Protein 4GWI (pdb70)

CATH classification: 2.60.120.260

Nearest PDB structures (foldseek):
  4gwj-assembly1_A  TM=1.007E+00  e=3.408E-30  Streptococcus mitis
  3lek-assembly1_A  TM=1.007E+00  e=1.132E-28  Streptococcus mitis
  2j1r-assembly1_A  TM=9.838E-01  e=2.922E-19  Streptococcus pneumoniae TIGR4
  3cqo-assembly1_C  TM=8.774E-01  e=2.805E-13  Morone saxatilis
  1k12-assembly1_A  TM=8.741E-01  e=3.199E-12  Anguilla anguilla

Structure (mmCIF, N/CA/C/O backbone):
data_4GWI
#
_entry.id   4GWI
#
_cell.length_a   67.097
_cell.length_b   67.097
_cell.length_c   99.432
_cell.angle_alpha   90.00
_cell.angle_beta   90.00
_cell.angle_gamma   90.00
#
_symmetry.space_group_name_H-M   'P 43 21 2'
#
loop_
_entity.id
_entity.type
_entity.pdbx_description
1 polymer 'Platelet aggregation factor Sm-hPAF'
2 branched alpha-L-fucopyranose-(1-2)-beta-D-galactopyranose-(1-4)-[alpha-L-fucopyranose-(1-3)]2-acetamido-2-deoxy-beta-D-glucopyranose
3 non-polymer 'MAGNESIUM ION'
4 non-polymer GLYCEROL
5 non-polymer 'CALCIUM ION'
6 water water
#
loop_
_atom_site.group_PDB
_atom_site.id
_atom_site.type_symbol
_atom_site.label_atom_id
_atom_site.label_alt_id
_atom_site.label_comp_id
_atom_site.label_asym_id
_atom_site.label_entity_id
_atom_site.label_seq_id
_atom_site.pdbx_PDB_ins_code
_atom_site.Cartn_x
_atom_site.Cartn_y
_atom_site.Cartn_z
_atom_site.occupancy
_atom_site.B_iso_or_equiv
_atom_site.auth_seq_id
_atom_site.auth_comp_id
_atom_site.auth_asym_id
_atom_site.auth_atom_id
_atom_site.pdbx_PDB_model_num
ATOM 1 N N . ASN A 1 4 ? 20.341 -25.325 2.872 1.00 50.15 41 ASN A N 1
ATOM 2 C CA . ASN A 1 4 ? 19.634 -24.059 3.351 1.00 59.32 41 ASN A CA 1
ATOM 3 C C . ASN A 1 4 ? 20.391 -23.177 4.349 1.00 70.92 41 ASN A C 1
ATOM 4 O O . ASN A 1 4 ? 19.821 -22.866 5.407 1.00 77.97 41 ASN A O 1
ATOM 9 N N . ARG A 1 5 ? 21.631 -22.809 4.015 1.00 76.56 42 ARG A N 1
ATOM 10 C CA . ARG A 1 5 ? 22.479 -21.937 4.837 1.00 75.36 42 ARG A CA 1
ATOM 11 C C . ARG A 1 5 ? 22.896 -20.708 4.023 1.00 59.58 42 ARG A C 1
ATOM 12 O O . ARG A 1 5 ? 22.052 -20.102 3.363 1.00 56.95 42 ARG A O 1
ATOM 20 N N . PRO A 1 6 ? 24.178 -20.331 4.046 1.00 63.68 43 PRO A N 1
ATOM 21 C CA . PRO A 1 6 ? 24.593 -19.190 3.192 1.00 51.89 43 PRO A CA 1
ATOM 22 C C . PRO A 1 6 ? 24.538 -19.425 1.650 1.00 43.61 43 PRO A C 1
ATOM 23 O O . PRO A 1 6 ? 24.734 -20.572 1.124 1.00 38.49 43 PRO A O 1
ATOM 27 N N 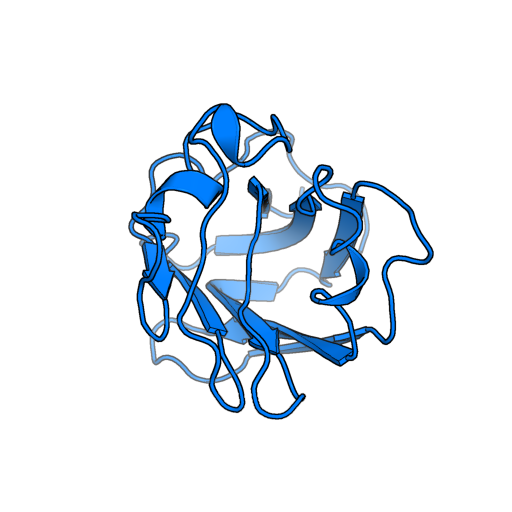. VAL A 1 7 ? 24.259 -18.328 0.941 1.00 37.98 44 VAL A N 1
ATOM 28 C CA . VAL A 1 7 ? 24.305 -18.309 -0.506 1.00 36.56 44 VAL A CA 1
ATOM 29 C C . VAL A 1 7 ? 25.208 -17.193 -1.023 1.00 34.20 44 VAL A C 1
ATOM 30 O O . VAL A 1 7 ? 25.453 -16.203 -0.297 1.00 36.96 44 VAL A O 1
ATOM 34 N N . GLU A 1 8 ? 25.712 -17.374 -2.230 1.00 28.27 45 GLU A N 1
ATOM 35 C CA . GLU A 1 8 ? 26.493 -16.407 -2.921 1.00 30.39 45 GLU A CA 1
ATOM 36 C C . GLU A 1 8 ? 25.625 -15.228 -3.350 1.00 32.36 45 GLU A C 1
ATOM 37 O O . GLU A 1 8 ? 24.354 -15.280 -3.308 1.00 32.15 45 GLU A O 1
ATOM 43 N N . THR A 1 9 ? 26.293 -14.118 -3.678 1.00 30.74 46 THR A N 1
ATOM 44 C CA . THR A 1 9 ? 25.507 -12.923 -3.964 1.00 31.32 46 THR A CA 1
ATOM 45 C C . THR A 1 9 ? 25.165 -12.764 -5.469 1.00 26.45 46 THR A C 1
ATOM 46 O O . THR A 1 9 ? 24.321 -11.956 -5.783 1.00 32.91 46 THR A O 1
ATOM 50 N N . GLU A 1 10 ? 25.867 -13.462 -6.365 1.00 27.42 47 GLU A N 1
ATOM 51 C CA . GLU A 1 10 ? 25.780 -13.279 -7.785 1.00 25.06 47 GLU A CA 1
ATOM 52 C C . GLU A 1 10 ? 24.387 -13.937 -8.228 1.00 25.28 47 GLU A C 1
ATOM 53 O O . GLU A 1 10 ? 24.183 -15.165 -8.013 1.00 24.65 47 GLU A O 1
ATOM 59 N N . ASN A 1 11 ? 23.554 -13.136 -8.925 1.00 23.11 48 ASN A N 1
ATOM 60 C CA . ASN A 1 11 ? 22.362 -13.735 -9.561 1.00 20.25 48 ASN A CA 1
ATOM 61 C C . ASN A 1 11 ? 22.761 -14.391 -10.837 1.00 19.47 48 ASN A C 1
ATOM 62 O O . ASN A 1 11 ? 22.951 -13.781 -11.919 1.00 21.38 48 ASN A O 1
ATOM 67 N N . ILE A 1 12 ? 22.844 -15.760 -10.811 1.00 19.59 49 ILE A N 1
ATOM 68 C CA . ILE A 1 12 ? 23.303 -16.499 -12.005 1.00 20.27 49 ILE A CA 1
ATOM 69 C C . ILE A 1 12 ? 22.198 -16.726 -13.056 1.00 19.40 49 ILE A C 1
ATOM 70 O O . ILE A 1 12 ? 22.465 -17.226 -14.150 1.00 22.36 49 ILE A O 1
ATOM 75 N N . ALA A 1 13 ? 20.953 -16.281 -12.759 1.00 18.23 50 ALA A N 1
ATOM 76 C CA . ALA A 1 13 ? 19.918 -16.401 -13.804 1.00 17.83 50 ALA A CA 1
ATOM 77 C C . ALA A 1 13 ? 19.906 -15.209 -14.788 1.00 18.22 50 ALA A C 1
ATOM 78 O O . ALA A 1 13 ? 19.374 -15.298 -15.843 1.00 18.16 50 ALA A O 1
ATOM 80 N N . ARG A 1 14 ? 20.522 -14.072 -14.390 1.00 20.24 51 ARG A N 1
ATOM 81 C CA . ARG A 1 14 ? 20.494 -12.908 -15.266 1.00 20.56 51 ARG A CA 1
ATOM 82 C C . ARG A 1 14 ? 21.016 -13.153 -16.598 1.00 18.79 51 ARG A C 1
ATOM 83 O O . ARG A 1 14 ? 22.147 -13.688 -16.801 1.00 21.85 51 ARG A O 1
ATOM 91 N N . GLY A 1 15 ? 20.213 -12.825 -17.597 1.00 18.37 52 GLY A N 1
ATOM 92 C CA . GLY A 1 15 ? 20.615 -12.917 -18.973 1.00 19.21 52 GLY A CA 1
ATOM 93 C C . GLY A 1 15 ? 20.703 -14.296 -19.570 1.00 21.37 52 GLY A C 1
ATOM 94 O O . GLY A 1 15 ? 21.127 -14.465 -20.729 1.00 24.04 52 GLY A O 1
ATOM 95 N N . LYS A 1 16 ? 20.211 -15.294 -18.798 1.00 19.31 53 LYS A N 1
ATOM 96 C CA . LYS A 1 16 ? 20.196 -16.661 -19.347 1.00 17.84 53 LYS A CA 1
ATOM 97 C C . LYS A 1 16 ? 18.988 -16.946 -20.254 1.00 20.42 53 LYS A C 1
ATOM 98 O O . LYS A 1 16 ? 18.071 -16.120 -20.328 1.00 21.22 53 LYS A O 1
ATOM 104 N N . GLN A 1 17 ? 19.028 -18.072 -20.992 1.00 19.18 54 GLN A N 1
ATOM 105 C CA . GLN A 1 17 ? 17.930 -18.415 -21.853 1.00 19.46 54 GLN A CA 1
ATOM 106 C C . GLN A 1 17 ? 16.698 -18.761 -21.029 1.00 22.33 54 GLN A C 1
ATOM 107 O O . GLN A 1 17 ? 16.789 -19.492 -20.023 1.00 23.94 54 GLN A O 1
ATOM 113 N N . ALA A 1 18 ? 15.570 -18.219 -21.346 1.00 18.75 55 ALA A N 1
ATOM 114 C CA . ALA A 1 18 ? 14.301 -18.448 -20.584 1.00 18.70 55 ALA A CA 1
ATOM 115 C C . ALA A 1 18 ? 13.285 -18.787 -21.608 1.00 19.21 55 ALA A C 1
ATOM 116 O O . ALA A 1 18 ? 13.287 -18.389 -22.802 1.00 21.68 55 ALA A O 1
ATOM 118 N N . SER A 1 19 ? 12.293 -19.503 -21.104 1.00 16.90 56 SER A N 1
ATOM 119 C CA . SER A 1 19 ? 11.154 -19.926 -21.987 1.00 17.67 56 SER A CA 1
ATOM 120 C C . SER A 1 19 ? 9.925 -20.094 -21.084 1.00 16.32 56 SER A C 1
ATOM 121 O O . SER A 1 19 ? 9.997 -20.109 -19.870 1.00 17.61 56 SER A O 1
ATOM 124 N N . GLN A 1 20 ? 8.753 -20.192 -21.730 1.00 17.05 57 GLN A N 1
ATOM 125 C CA . GLN A 1 20 ? 7.545 -20.365 -20.922 1.00 15.89 57 GLN A CA 1
ATOM 126 C C . GLN A 1 20 ? 6.478 -21.064 -21.832 1.00 17.59 57 GLN A C 1
ATOM 127 O O . GLN A 1 20 ? 6.659 -21.217 -23.067 1.00 19.57 57 GLN A O 1
ATOM 133 N N . SER A 1 21 ? 5.432 -21.475 -21.164 1.00 17.60 58 SER A N 1
ATOM 134 C CA . SER A 1 21 ? 4.388 -22.285 -21.867 1.00 18.77 58 SER A CA 1
ATOM 135 C C . SER A 1 21 ? 3.691 -21.592 -23.004 1.00 20.39 58 SER A C 1
ATOM 136 O O . SER A 1 21 ? 3.354 -22.298 -23.984 1.00 22.32 58 SER A O 1
ATOM 139 N N . SER A 1 22 ? 3.481 -20.296 -22.979 1.00 17.82 59 SER A N 1
ATOM 140 C CA . SER A 1 22 ? 2.995 -19.558 -24.078 1.00 19.48 59 SER A CA 1
ATOM 141 C C . SER A 1 22 ? 3.285 -18.082 -23.708 1.00 18.15 59 SER A C 1
ATOM 142 O O . SER A 1 22 ? 3.643 -17.803 -22.540 1.00 17.53 59 SER A O 1
ATOM 145 N N . THR A 1 23 ? 3.030 -17.177 -24.667 1.00 18.83 60 THR A N 1
ATOM 146 C CA . THR A 1 23 ? 3.260 -15.749 -24.420 1.00 17.53 60 THR A CA 1
ATOM 147 C C . THR A 1 23 ? 2.059 -14.939 -24.812 1.00 18.48 60 THR A C 1
ATOM 148 O O . THR A 1 23 ? 1.527 -15.216 -25.910 1.00 21.18 60 THR A O 1
ATOM 152 N N . ALA A 1 24 ? 1.611 -14.011 -23.980 1.00 17.44 61 ALA A N 1
ATOM 153 C CA . ALA A 1 24 ? 0.501 -13.141 -24.295 1.00 17.70 61 ALA A CA 1
ATOM 154 C C . ALA A 1 24 ? 0.863 -11.744 -23.888 1.00 18.13 61 ALA A C 1
ATOM 155 O O . ALA A 1 24 ? 1.744 -11.544 -23.016 1.00 17.72 61 ALA A O 1
ATOM 157 N N . HIS A 1 25 ? 0.163 -10.773 -24.455 1.00 17.78 62 HIS A N 1
ATOM 158 C CA . HIS A 1 25 ? 0.338 -9.377 -24.071 1.00 17.97 62 HIS A CA 1
ATOM 159 C C . HIS A 1 25 ? 1.802 -8.911 -24.151 1.00 18.13 62 HIS A C 1
ATOM 160 O O . HIS A 1 25 ? 2.198 -7.983 -23.407 1.00 20.51 62 HIS A O 1
ATOM 167 N N . GLY A 1 26 ? 2.541 -9.525 -25.068 1.00 17.09 63 GLY A N 1
ATOM 168 C CA . GLY A 1 26 ? 3.965 -9.125 -25.277 1.00 18.03 63 GLY A CA 1
ATOM 169 C C . GLY A 1 26 ? 4.859 -9.563 -24.118 1.00 17.71 63 GLY A C 1
ATOM 170 O O . GLY A 1 26 ? 6.015 -9.070 -24.088 1.00 17.98 63 GLY A O 1
ATOM 171 N N . GLY A 1 27 ? 4.422 -10.412 -23.161 1.00 16.49 64 GLY A N 1
ATOM 172 C CA . GLY A 1 27 ? 5.208 -10.607 -21.879 1.00 16.38 64 GLY A CA 1
ATOM 173 C C . GLY A 1 27 ? 6.283 -11.708 -22.035 1.00 16.16 64 GLY A C 1
ATOM 174 O O . GLY A 1 27 ? 6.220 -12.781 -21.442 1.00 16.19 64 GLY A O 1
ATOM 175 N N . ALA A 1 28 ? 7.298 -11.382 -22.839 1.00 16.47 65 ALA A N 1
ATOM 176 C CA . ALA A 1 28 ? 8.359 -12.306 -23.142 1.00 15.78 65 ALA A CA 1
ATOM 177 C C . ALA A 1 28 ? 9.022 -12.909 -21.895 1.00 15.67 65 ALA A C 1
ATOM 178 O O . ALA A 1 28 ? 9.243 -12.232 -20.880 1.00 17.04 65 ALA A O 1
ATOM 180 N N . ALA A 1 29 ? 9.305 -14.220 -21.995 1.00 16.03 66 ALA A N 1
ATOM 181 C CA . ALA A 1 29 ? 9.864 -14.951 -20.862 1.00 15.30 66 ALA A CA 1
ATOM 182 C C . ALA A 1 29 ? 11.193 -14.346 -20.385 1.00 15.14 66 ALA A C 1
ATOM 183 O O . ALA A 1 29 ? 11.472 -14.401 -19.190 1.00 15.91 66 ALA A O 1
ATOM 185 N N . THR A 1 30 ? 11.909 -13.723 -21.309 1.00 15.93 67 THR A N 1
ATOM 186 C CA . THR A 1 30 ? 13.234 -13.148 -20.918 1.00 15.03 67 THR A CA 1
ATOM 187 C C . THR A 1 30 ? 13.040 -11.919 -20.022 1.00 16.27 67 THR A C 1
ATOM 188 O O . THR A 1 30 ? 14.007 -11.532 -19.350 1.00 17.18 67 THR A O 1
ATOM 192 N N . ARG A 1 31 ? 11.810 -11.411 -19.877 1.00 15.31 68 ARG A N 1
ATOM 193 C CA . ARG A 1 31 ? 11.641 -10.270 -18.909 1.00 14.94 68 ARG A CA 1
ATOM 194 C C . ARG A 1 31 ? 11.871 -10.644 -17.481 1.00 15.48 68 ARG A C 1
ATOM 195 O O . ARG A 1 31 ? 12.080 -9.784 -16.586 1.00 15.95 68 ARG A O 1
ATOM 203 N N . ALA A 1 32 ? 11.829 -11.956 -17.119 1.00 15.06 69 ALA A N 1
ATOM 204 C CA . ALA A 1 32 ? 12.066 -12.319 -15.724 1.00 15.73 69 ALA A CA 1
ATOM 205 C C . ALA A 1 32 ? 13.552 -12.548 -15.420 1.00 15.19 69 ALA A C 1
ATOM 206 O O . ALA A 1 32 ? 13.880 -12.781 -14.271 1.00 17.12 69 ALA A O 1
ATOM 208 N N . VAL A 1 33 ? 14.385 -12.422 -16.463 1.00 14.44 70 VAL A N 1
ATOM 209 C CA . VAL A 1 33 ? 15.849 -12.507 -16.205 1.00 16.11 70 VAL A CA 1
ATOM 210 C C . VAL A 1 33 ? 16.599 -11.310 -16.832 1.00 17.80 70 VAL A C 1
ATOM 211 O O . VAL A 1 33 ? 17.800 -11.372 -17.143 1.00 18.32 70 VAL A O 1
ATOM 215 N N . ASP A 1 34 ? 15.887 -10.178 -16.873 1.00 16.36 71 ASP A N 1
ATOM 216 C CA . ASP A 1 34 ? 16.508 -9.012 -17.506 1.00 16.10 71 ASP A CA 1
ATOM 217 C C . ASP A 1 34 ? 17.163 -8.096 -16.486 1.00 17.53 71 ASP A C 1
ATOM 218 O O . ASP A 1 34 ? 17.609 -6.977 -16.935 1.00 20.30 71 ASP A O 1
ATOM 223 N N . GLY A 1 35 ? 17.249 -8.447 -15.212 1.00 16.42 72 GLY A N 1
ATOM 224 C CA . GLY A 1 35 ? 17.954 -7.626 -14.237 1.00 18.39 72 GLY A CA 1
ATOM 225 C C . GLY A 1 35 ? 17.142 -6.473 -13.793 1.00 19.77 72 GLY A C 1
ATOM 226 O O . GLY A 1 35 ? 17.714 -5.506 -13.180 1.00 22.59 72 GLY A O 1
ATOM 227 N N . ASN A 1 36 ? 15.807 -6.529 -13.903 1.00 17.93 73 ASN A N 1
ATOM 228 C CA . ASN A 1 36 ? 14.930 -5.441 -13.471 1.00 17.05 73 ASN A CA 1
ATOM 229 C C . ASN A 1 36 ? 13.760 -6.009 -12.736 1.00 17.77 73 ASN A C 1
ATOM 230 O O . ASN A 1 36 ? 12.904 -6.743 -13.380 1.00 17.72 73 ASN A O 1
ATOM 235 N N . VAL A 1 37 ? 13.645 -5.783 -11.436 1.00 17.00 74 VAL A N 1
ATOM 236 C CA . VAL A 1 37 ? 12.540 -6.319 -10.630 1.00 16.35 74 VAL A CA 1
ATOM 237 C C . VAL A 1 37 ? 11.243 -5.481 -10.638 1.00 17.38 74 VAL A C 1
ATOM 238 O O . VAL A 1 37 ? 10.305 -5.797 -9.934 1.00 19.54 74 VAL A O 1
ATOM 242 N N . ASP A 1 38 ? 11.270 -4.370 -11.408 1.00 17.92 75 ASP A N 1
ATOM 243 C CA . ASP A 1 38 ? 10.044 -3.515 -11.489 1.00 19.29 75 ASP A CA 1
ATOM 244 C C . ASP A 1 38 ? 8.813 -4.333 -11.792 1.00 18.23 75 ASP A C 1
ATOM 245 O O . ASP A 1 38 ? 8.781 -5.018 -12.822 1.00 18.89 75 ASP A O 1
ATOM 250 N N . SER A 1 39 ? 7.843 -4.288 -10.866 1.00 19.64 76 SER A N 1
ATOM 251 C CA . SER A 1 39 ? 6.711 -5.167 -10.955 1.00 17.29 76 SER A CA 1
ATOM 252 C C . SER A 1 39 ? 5.481 -4.661 -11.692 1.00 17.41 76 SER A C 1
ATOM 253 O O . SER A 1 39 ? 4.436 -5.325 -11.762 1.00 20.03 76 SER A O 1
ATOM 256 N N . ASP A 1 40 ? 5.629 -3.455 -12.267 1.00 17.82 77 ASP A N 1
ATOM 257 C CA . ASP A 1 40 ? 4.479 -2.869 -12.966 1.00 18.96 77 ASP A CA 1
ATOM 258 C C . ASP A 1 40 ? 4.531 -3.330 -14.411 1.00 16.82 77 ASP A C 1
ATOM 259 O O . ASP A 1 40 ? 5.472 -3.056 -15.155 1.00 18.25 77 ASP A O 1
ATOM 264 N N . TYR A 1 41 ? 3.464 -4.054 -14.825 1.00 18.13 78 TYR A N 1
ATOM 265 C CA . TYR A 1 41 ? 3.452 -4.647 -16.186 1.00 17.47 78 TYR A CA 1
ATOM 266 C C . TYR A 1 41 ? 3.711 -3.612 -17.282 1.00 19.18 78 TYR A C 1
ATOM 267 O O . TYR A 1 41 ? 4.293 -3.865 -18.292 1.00 18.64 78 TYR A O 1
ATOM 276 N N . GLY A 1 42 ? 3.209 -2.379 -17.014 1.00 18.70 79 GLY A N 1
ATOM 277 C CA . GLY A 1 42 ? 3.343 -1.292 -18.029 1.00 20.46 79 GLY A CA 1
ATOM 278 C C . GLY A 1 42 ? 4.776 -0.798 -18.220 1.00 19.48 79 GLY A C 1
ATOM 279 O O . GLY A 1 42 ? 5.050 -0.037 -19.201 1.00 22.15 79 GLY A O 1
ATOM 280 N N . HIS A 1 43 ? 5.705 -1.186 -17.318 1.00 19.24 80 HIS A N 1
ATOM 281 C CA . HIS A 1 43 ? 7.105 -0.863 -17.456 1.00 18.50 80 HIS A CA 1
ATOM 282 C C . HIS A 1 43 ? 7.956 -1.940 -18.184 1.00 17.87 80 HIS A C 1
ATOM 283 O O . HIS A 1 43 ? 9.177 -1.825 -18.335 1.00 18.72 80 HIS A O 1
ATOM 290 N N . HIS A 1 44 ? 7.206 -2.988 -18.679 1.00 17.42 81 HIS A N 1
ATOM 291 C CA . HIS A 1 44 ? 7.779 -3.940 -19.666 1.00 18.15 81 HIS A CA 1
ATOM 292 C C . HIS A 1 44 ? 8.771 -4.949 -19.116 1.00 17.03 81 HIS A C 1
ATOM 293 O O . HIS A 1 44 ? 9.530 -5.490 -19.922 1.00 18.82 81 HIS A O 1
ATOM 300 N N . SER A 1 45 ? 8.806 -5.151 -17.807 1.00 16.75 82 SER A N 1
ATOM 301 C CA . SER A 1 45 ? 9.827 -6.084 -17.269 1.00 17.03 82 SER A CA 1
ATOM 302 C C . SER A 1 45 ? 9.120 -7.262 -16.567 1.00 16.64 82 SER A C 1
ATOM 303 O O . SER A 1 45 ? 9.761 -7.935 -15.736 1.00 17.06 82 SER A O 1
ATOM 306 N N . VAL A 1 46 ? 7.847 -7.527 -16.942 1.00 15.60 83 VAL A N 1
ATOM 307 C CA . VAL A 1 46 ? 7.097 -8.634 -16.306 1.00 15.33 83 VAL A CA 1
ATOM 308 C C . VAL A 1 46 ? 6.623 -9.551 -17.426 1.00 15.20 83 VAL A C 1
ATOM 309 O O . VAL A 1 46 ? 6.173 -9.105 -18.495 1.00 16.43 83 VAL A O 1
ATOM 313 N N . THR A 1 47 ? 6.720 -10.868 -17.153 1.00 14.86 84 THR A N 1
ATOM 314 C CA . THR A 1 47 ? 6.326 -11.839 -18.216 1.00 14.09 84 THR A CA 1
ATOM 315 C C . THR A 1 47 ? 4.796 -12.052 -18.172 1.00 15.74 84 THR A C 1
ATOM 316 O O . THR A 1 47 ? 4.106 -11.581 -17.241 1.00 15.60 84 THR A O 1
ATOM 320 N N . HIS A 1 48 ? 4.314 -12.794 -19.196 1.00 15.91 85 HIS A N 1
ATOM 321 C CA . HIS A 1 48 ? 2.841 -13.138 -19.180 1.00 17.00 85 HIS A CA 1
ATOM 322 C C . HIS A 1 48 ? 2.615 -14.258 -20.137 1.00 17.40 85 HIS A C 1
ATOM 323 O O . HIS A 1 48 ? 3.010 -14.178 -21.319 1.00 16.60 85 HIS A O 1
ATOM 330 N N . THR A 1 49 ? 2.006 -15.345 -19.626 1.00 16.99 86 THR A N 1
ATOM 331 C CA . THR A 1 49 ? 1.598 -16.415 -20.545 1.00 16.47 86 THR A CA 1
ATOM 332 C C . THR A 1 49 ? 0.096 -16.231 -20.922 1.00 17.75 86 THR A C 1
ATOM 333 O O . THR A 1 49 ? -0.564 -15.294 -20.438 1.00 18.27 86 THR A O 1
ATOM 337 N N . ASN A 1 50 ? -0.361 -17.140 -21.793 1.00 18.83 87 ASN A N 1
ATOM 338 C CA . ASN A 1 50 ? -1.811 -17.139 -21.994 1.00 18.22 87 ASN A CA 1
ATOM 339 C C . ASN A 1 50 ? -2.483 -17.531 -20.679 1.00 20.75 87 ASN A C 1
ATOM 340 O O . ASN A 1 50 ? -1.919 -18.111 -19.781 1.00 20.75 87 ASN A O 1
ATOM 345 N N . PHE A 1 51 ? -3.792 -17.251 -20.640 1.00 20.08 88 PHE A N 1
ATOM 346 C CA . PHE A 1 51 ? -4.647 -17.880 -19.619 1.00 21.92 88 PHE A CA 1
ATOM 347 C C . PHE A 1 51 ? -4.771 -19.311 -20.053 1.00 23.50 88 PHE A C 1
ATOM 348 O O . PHE A 1 51 ? -5.266 -19.618 -21.192 1.00 26.88 88 PHE A O 1
ATOM 356 N N . GLU A 1 52 ? -4.261 -20.248 -19.263 1.00 21.22 89 GLU A N 1
ATOM 357 C CA . GLU A 1 52 ? -4.204 -21.648 -19.678 1.00 20.94 89 GLU A CA 1
ATOM 358 C C . GLU A 1 52 ? -4.073 -22.478 -18.430 1.00 23.60 89 GLU A C 1
ATOM 359 O O . GLU A 1 52 ? -3.861 -21.933 -17.311 1.00 25.61 89 GLU A O 1
ATOM 365 N N . ASP A 1 53 ? -4.217 -23.791 -18.598 1.00 25.26 90 ASP A N 1
ATOM 366 C CA . ASP A 1 53 ? -3.964 -24.677 -17.459 1.00 26.62 90 ASP A CA 1
ATOM 367 C C . ASP A 1 53 ? -2.492 -24.984 -17.266 1.00 24.85 90 ASP A C 1
ATOM 368 O O . ASP A 1 53 ? -1.757 -25.216 -18.226 1.00 23.64 90 ASP A O 1
ATOM 373 N N . ASN A 1 54 ? -2.085 -24.948 -15.983 1.00 27.13 91 ASN A N 1
ATOM 374 C CA . ASN A 1 54 ? -0.721 -25.365 -15.651 1.00 23.79 91 ASN A CA 1
ATOM 375 C C . ASN A 1 54 ? 0.355 -24.565 -16.454 1.00 21.66 91 ASN A C 1
ATOM 376 O O . ASN A 1 54 ? 1.289 -25.138 -16.965 1.00 25.13 91 ASN A O 1
ATOM 381 N N . ALA A 1 55 ? 0.177 -23.252 -16.440 1.00 20.94 92 ALA A N 1
ATOM 382 C CA . ALA A 1 55 ? 1.203 -22.374 -17.123 1.00 19.38 92 ALA A CA 1
ATOM 383 C C . ALA A 1 55 ? 2.557 -22.569 -16.380 1.00 19.14 92 ALA A C 1
ATOM 384 O O . ALA A 1 55 ? 2.601 -22.839 -15.168 1.00 20.82 92 ALA A O 1
ATOM 386 N N . TRP A 1 56 ? 3.622 -22.357 -17.145 1.00 17.27 93 TRP A N 1
ATOM 387 C CA . TRP A 1 56 ? 4.933 -22.489 -16.506 1.00 16.66 93 TRP A CA 1
ATOM 388 C C . TRP A 1 56 ? 5.950 -21.531 -17.191 1.00 16.00 93 TRP A C 1
ATOM 389 O O . TRP A 1 56 ? 5.735 -21.075 -18.305 1.00 18.02 93 TRP A O 1
ATOM 400 N N . TRP A 1 57 ? 7.054 -21.328 -16.468 1.00 15.74 94 TRP A N 1
ATOM 401 C CA . TRP A 1 57 ? 8.184 -20.503 -16.981 1.00 16.83 94 TRP A CA 1
ATOM 402 C C . TRP A 1 57 ? 9.443 -21.216 -16.533 1.00 16.84 94 TRP A C 1
ATOM 403 O O . TRP A 1 57 ? 9.465 -21.865 -15.452 1.00 17.10 94 TRP A O 1
ATOM 414 N N . GLN A 1 58 ? 10.534 -21.142 -17.318 1.00 16.44 95 GLN A N 1
ATOM 415 C CA . GLN A 1 58 ? 11.765 -21.857 -16.975 1.00 15.94 95 GLN A CA 1
ATOM 416 C C . GLN A 1 58 ? 12.967 -21.016 -17.378 1.00 18.53 95 GLN A C 1
ATOM 417 O O . GLN A 1 58 ? 12.912 -20.292 -18.403 1.00 19.49 95 GLN A O 1
ATOM 423 N N . VAL A 1 59 ? 14.050 -21.102 -16.579 1.00 16.51 96 VAL A N 1
ATOM 424 C CA . VAL A 1 59 ? 15.337 -20.566 -17.062 1.00 17.37 96 VAL A CA 1
ATOM 425 C C . VAL A 1 59 ? 16.335 -21.749 -17.120 1.00 19.04 96 VAL A C 1
ATOM 426 O O . VAL A 1 59 ? 16.364 -22.641 -16.247 1.00 17.96 96 VAL A O 1
ATOM 430 N N . ASP A 1 60 ? 17.148 -21.703 -18.184 1.00 18.93 97 ASP A N 1
ATOM 431 C CA . ASP A 1 60 ? 18.304 -22.674 -18.378 1.00 16.77 97 ASP A CA 1
ATOM 432 C C . ASP A 1 60 ? 19.517 -21.973 -17.863 1.00 19.78 97 ASP A C 1
ATOM 433 O O . ASP A 1 60 ? 20.000 -20.962 -18.494 1.00 21.63 97 ASP A O 1
ATOM 438 N N . LEU A 1 61 ? 20.097 -22.445 -16.785 1.00 19.23 98 LEU A N 1
ATOM 439 C CA . LEU A 1 61 ? 21.337 -21.831 -16.232 1.00 19.59 98 LEU A CA 1
ATOM 440 C C . LEU A 1 61 ? 22.542 -22.091 -17.121 1.00 20.05 98 LEU A C 1
ATOM 441 O O . LEU A 1 61 ? 23.625 -21.479 -16.835 1.00 25.10 98 LEU A O 1
ATOM 446 N N . GLY A 1 62 ? 22.405 -23.027 -18.065 1.00 19.59 99 GLY A N 1
ATOM 447 C CA . GLY A 1 62 ? 23.403 -23.276 -19.087 1.00 22.43 99 GLY A CA 1
ATOM 448 C C . GLY A 1 62 ? 24.442 -24.326 -18.714 1.00 25.52 99 GLY A C 1
ATOM 449 O O . GLY A 1 62 ? 25.158 -24.807 -19.614 1.00 26.12 99 GLY A O 1
ATOM 450 N N . LYS A 1 63 ? 24.470 -24.688 -17.442 1.00 23.47 100 LYS A N 1
ATOM 451 C CA . LYS A 1 63 ? 25.351 -25.718 -16.885 1.00 23.77 100 LYS A CA 1
ATOM 452 C C . LYS A 1 63 ? 24.727 -26.117 -15.590 1.00 23.09 100 LYS A C 1
ATOM 453 O O . LYS A 1 63 ? 23.828 -25.419 -15.108 1.00 23.06 100 LYS A O 1
ATOM 459 N N . THR A 1 64 ? 25.140 -27.239 -14.987 1.00 21.67 101 THR A N 1
ATOM 460 C CA . THR A 1 64 ? 24.640 -27.607 -13.677 1.00 21.01 101 THR A CA 1
ATOM 461 C C . THR A 1 64 ? 25.318 -26.809 -12.577 1.00 19.61 101 THR A C 1
ATOM 462 O O . THR A 1 64 ? 26.582 -26.728 -12.517 1.00 22.58 101 THR A O 1
ATOM 466 N N . GLU A 1 65 ? 24.527 -26.183 -11.719 1.00 20.62 102 GLU A N 1
ATOM 467 C CA . GLU A 1 65 ? 25.064 -25.381 -10.659 1.00 22.85 102 GLU A CA 1
ATOM 468 C C . GLU A 1 65 ? 24.527 -25.908 -9.323 1.00 22.75 102 GLU A C 1
ATOM 469 O O . GLU A 1 65 ? 23.415 -26.454 -9.259 1.00 20.97 102 GLU A O 1
ATOM 475 N N . ASN A 1 66 ? 25.220 -25.582 -8.229 1.00 21.75 103 ASN A N 1
ATOM 476 C CA . ASN A 1 66 ? 24.722 -25.942 -6.935 1.00 20.65 103 ASN A CA 1
ATOM 477 C C . ASN A 1 66 ? 23.862 -24.812 -6.370 1.00 24.43 103 ASN A C 1
ATOM 478 O O . ASN A 1 66 ? 24.393 -23.757 -5.972 1.00 24.61 103 ASN A O 1
ATOM 483 N N . VAL A 1 67 ? 22.551 -25.038 -6.460 1.00 21.78 104 VAL A N 1
ATOM 484 C CA . VAL A 1 67 ? 21.562 -23.939 -6.208 1.00 22.31 104 VAL A CA 1
ATOM 485 C C . VAL A 1 67 ? 21.198 -23.947 -4.778 1.00 23.51 104 VAL A C 1
ATOM 486 O O . VAL A 1 67 ? 20.797 -25.009 -4.160 1.00 24.20 104 VAL A O 1
ATOM 490 N N . GLY A 1 68 ? 21.265 -22.765 -4.159 1.00 21.68 105 GLY A N 1
ATOM 491 C CA . GLY A 1 68 ? 20.844 -22.615 -2.823 1.00 22.45 105 GLY A CA 1
ATOM 492 C C . GLY A 1 68 ? 19.606 -21.732 -2.557 1.00 20.37 105 GLY A C 1
ATOM 493 O O . GLY A 1 68 ? 18.953 -21.872 -1.498 1.00 22.09 105 GLY A O 1
ATOM 494 N N . LYS A 1 69 ? 19.355 -20.822 -3.528 1.00 21.50 106 LYS A N 1
ATOM 495 C CA . LYS A 1 69 ? 18.208 -19.893 -3.310 1.00 20.63 106 LYS A CA 1
ATOM 496 C C . LYS A 1 69 ? 17.630 -19.496 -4.646 1.00 17.74 106 LYS A C 1
ATOM 497 O O . LYS A 1 69 ? 18.390 -19.231 -5.607 1.00 20.66 106 LYS A O 1
ATOM 503 N N . VAL A 1 70 ? 16.319 -19.485 -4.681 1.00 18.02 107 VAL A N 1
ATOM 504 C CA . VAL A 1 70 ? 15.606 -18.929 -5.884 1.00 19.76 107 VAL A CA 1
ATOM 505 C C . VAL A 1 70 ? 14.653 -17.866 -5.312 1.00 19.19 107 VAL A C 1
ATOM 506 O O . VAL A 1 70 ? 13.934 -18.098 -4.376 1.00 20.66 107 VAL A O 1
ATOM 510 N N . LYS A 1 71 ? 14.718 -16.629 -5.902 1.00 19.01 108 LYS A N 1
ATOM 511 C CA . LYS A 1 71 ? 13.863 -15.539 -5.379 1.00 18.50 108 LYS A CA 1
ATOM 512 C C . LYS A 1 71 ? 12.893 -15.140 -6.513 1.00 18.15 108 LYS A C 1
ATOM 513 O O . LYS A 1 71 ? 13.362 -14.913 -7.612 1.00 20.20 108 LYS A O 1
ATOM 519 N N . LEU A 1 72 ? 11.617 -15.156 -6.205 1.00 17.68 109 LEU A N 1
ATOM 520 C CA . LEU A 1 72 ? 10.596 -14.826 -7.223 1.00 17.74 109 LEU A CA 1
ATOM 521 C C . LEU A 1 72 ? 10.129 -13.379 -6.817 1.00 18.94 109 LEU A C 1
ATOM 522 O O . LEU A 1 72 ? 9.799 -13.113 -5.674 1.00 21.30 109 LEU A O 1
ATOM 527 N N . TYR A 1 73 ? 9.915 -12.588 -7.848 1.00 17.27 110 TYR A N 1
ATOM 528 C CA . TYR A 1 73 ? 9.303 -11.240 -7.653 1.00 17.90 110 TYR A CA 1
ATOM 529 C C . TYR A 1 73 ? 8.042 -11.211 -8.433 1.00 19.53 110 TYR A C 1
ATOM 530 O O . TYR A 1 73 ? 8.042 -11.461 -9.658 1.00 19.29 110 TYR A O 1
ATOM 539 N N . ASN A 1 74 ? 6.928 -10.968 -7.745 1.00 18.29 111 ASN A N 1
ATOM 540 C CA . ASN A 1 74 ? 5.605 -11.040 -8.345 1.00 19.22 111 ASN A CA 1
ATOM 541 C C . ASN A 1 74 ? 5.252 -9.801 -9.159 1.00 20.10 111 ASN A C 1
ATOM 542 O O . ASN A 1 74 ? 5.854 -8.756 -8.943 1.00 21.33 111 ASN A O 1
ATOM 547 N N . ARG A 1 75 ? 4.269 -9.940 -10.060 1.00 19.57 112 ARG A N 1
ATOM 548 C CA . ARG A 1 75 ? 3.648 -8.727 -10.646 1.00 18.17 112 ARG A CA 1
ATOM 549 C C . ARG A 1 75 ? 2.968 -7.932 -9.539 1.00 23.35 112 ARG A C 1
ATOM 550 O O . ARG A 1 75 ? 2.373 -8.521 -8.637 1.00 25.61 112 ARG A O 1
ATOM 558 N N . GLY A 1 76 ? 3.023 -6.615 -9.713 1.00 22.40 113 GLY A N 1
ATOM 559 C CA . GLY A 1 76 ? 2.475 -5.692 -8.632 1.00 25.53 113 GLY A CA 1
ATOM 560 C C . GLY A 1 76 ? 1.293 -4.815 -9.017 1.00 34.04 113 GLY A C 1
ATOM 561 O O . GLY A 1 76 ? 0.635 -4.299 -8.133 1.00 37.11 113 GLY A O 1
ATOM 562 N N . ASP A 1 77 ? 1.053 -4.593 -10.289 1.00 28.98 114 ASP A N 1
ATOM 563 C CA . ASP A 1 77 ? 0.003 -3.640 -10.710 1.00 33.05 114 ASP A CA 1
ATOM 564 C C . ASP A 1 77 ? -1.278 -4.412 -11.003 1.00 34.14 114 ASP A C 1
ATOM 565 O O . ASP A 1 77 ? -1.292 -5.678 -11.135 1.00 34.65 114 ASP A O 1
ATOM 570 N N . GLY A 1 78 ? -2.403 -3.672 -11.089 1.00 37.03 115 GLY A N 1
ATOM 571 C CA . GLY A 1 78 ? -3.653 -4.256 -11.657 1.00 35.59 115 GLY A CA 1
ATOM 572 C C . GLY A 1 78 ? -4.489 -5.173 -10.699 1.00 36.75 115 GLY A C 1
ATOM 573 O O . GLY A 1 78 ? -5.454 -5.778 -11.139 1.00 38.53 115 GLY A O 1
ATOM 574 N N . ASN A 1 79 ? -4.098 -5.325 -9.431 1.00 37.51 116 ASN A N 1
ATOM 575 C CA . ASN A 1 79 ? -4.812 -6.200 -8.460 1.00 40.25 116 ASN A CA 1
ATOM 576 C C . ASN A 1 79 ? -4.968 -7.660 -8.942 1.00 43.52 116 ASN A C 1
ATOM 577 O O . ASN A 1 79 ? -6.036 -8.281 -8.771 1.00 39.85 116 ASN A O 1
ATOM 582 N N . VAL A 1 80 ? -3.918 -8.175 -9.587 1.00 31.23 117 VAL A N 1
ATOM 583 C CA . VAL A 1 80 ? -3.879 -9.527 -10.148 1.00 28.15 117 VAL A CA 1
ATOM 584 C C . VAL A 1 80 ? -2.652 -10.288 -9.590 1.00 26.62 117 VAL A C 1
ATOM 585 O O . VAL A 1 80 ? -2.283 -11.365 -10.149 1.00 25.65 117 VAL A O 1
ATOM 589 N N . ALA A 1 81 ? -2.094 -9.796 -8.482 1.00 29.29 118 ALA A N 1
ATOM 590 C CA . ALA A 1 81 ? -0.919 -10.467 -7.861 1.00 26.88 118 ALA A CA 1
ATOM 591 C C . ALA A 1 81 ? -1.291 -11.885 -7.427 1.00 27.25 118 ALA A C 1
ATOM 592 O O . ALA A 1 81 ? -0.421 -12.784 -7.393 1.00 25.62 118 ALA A O 1
ATOM 594 N N . ASN A 1 82 ? -2.558 -12.156 -7.084 1.00 26.50 119 ASN A N 1
ATOM 595 C CA . ASN A 1 82 ? -2.975 -13.485 -6.677 1.00 28.16 119 ASN A CA 1
ATOM 596 C C . ASN A 1 82 ? -2.925 -14.550 -7.711 1.00 27.31 119 ASN A C 1
ATOM 597 O O . ASN A 1 82 ? -3.120 -15.693 -7.374 1.00 28.75 119 ASN A O 1
ATOM 602 N N . ARG A 1 83 ? -2.623 -14.215 -8.980 1.00 22.91 120 ARG A N 1
ATOM 603 C CA . ARG A 1 83 ? -2.445 -15.242 -9.971 1.00 20.93 120 ARG A CA 1
ATOM 604 C C . ARG A 1 83 ? -1.215 -16.105 -9.645 1.00 22.13 120 ARG A C 1
ATOM 605 O O . ARG A 1 83 ? -1.156 -17.282 -10.092 1.00 24.73 120 ARG A O 1
ATOM 613 N N . LEU A 1 84 ? -0.271 -15.534 -8.925 1.00 22.49 121 LEU A N 1
ATOM 614 C CA . LEU A 1 84 ? 0.887 -16.332 -8.498 1.00 22.94 121 LEU A CA 1
ATOM 615 C C . LEU A 1 84 ? 0.532 -16.987 -7.125 1.00 22.27 121 LEU A C 1
ATOM 616 O O . LEU A 1 84 ? 0.865 -16.479 -6.028 1.00 24.05 121 LEU A O 1
ATOM 621 N N . SER A 1 85 ? -0.190 -18.071 -7.262 1.00 23.55 122 SER A N 1
ATOM 622 C CA . SER A 1 85 ? -0.685 -18.838 -6.091 1.00 24.47 122 SER A CA 1
ATOM 623 C C . SER A 1 85 ? -0.826 -20.260 -6.566 1.00 23.34 122 SER A C 1
ATOM 624 O O . SER A 1 85 ? -0.984 -20.555 -7.758 1.00 25.85 122 SER A O 1
ATOM 627 N N . ASN A 1 86 ? -0.762 -21.200 -5.595 1.00 22.60 123 ASN A N 1
ATOM 628 C CA . ASN A 1 86 ? -0.839 -22.619 -5.840 1.00 22.91 123 ASN A CA 1
ATOM 629 C C . ASN A 1 86 ? 0.102 -23.056 -6.957 1.00 22.84 123 ASN A C 1
ATOM 630 O O . ASN A 1 86 ? -0.304 -23.441 -8.047 1.00 23.55 123 ASN A O 1
ATOM 635 N N . PHE A 1 87 ? 1.374 -22.967 -6.625 1.00 21.97 124 PHE A N 1
ATOM 636 C CA . PHE A 1 87 ? 2.389 -23.225 -7.624 1.00 20.80 124 PHE A CA 1
ATOM 637 C C . PHE A 1 87 ? 3.559 -23.970 -7.029 1.00 21.94 124 PHE A C 1
ATOM 638 O O . PHE A 1 87 ? 3.782 -23.968 -5.807 1.00 21.76 124 PHE A O 1
ATOM 646 N N . ASP A 1 88 ? 4.342 -24.578 -7.908 1.00 20.87 125 ASP A N 1
ATOM 647 C CA . ASP A 1 88 ? 5.588 -25.247 -7.479 1.00 21.02 125 ASP A CA 1
ATOM 648 C C . ASP A 1 88 ? 6.790 -24.505 -8.048 1.00 19.29 125 ASP A C 1
ATOM 649 O O . ASP A 1 88 ? 6.728 -23.876 -9.138 1.00 20.51 125 ASP A O 1
ATOM 654 N N . VAL A 1 89 ? 7.882 -24.544 -7.326 1.00 18.31 126 VAL A N 1
ATOM 655 C CA . VAL A 1 89 ? 9.252 -24.151 -7.859 1.00 17.45 126 VAL A CA 1
ATOM 656 C C . VAL A 1 89 ? 10.016 -25.449 -7.964 1.00 19.60 126 VAL A C 1
ATOM 657 O O . VAL A 1 89 ? 10.132 -26.214 -6.958 1.00 20.27 126 VAL A O 1
ATOM 661 N N . VAL A 1 90 ? 10.570 -25.703 -9.127 1.00 19.33 127 VAL A N 1
ATOM 662 C CA . VAL A 1 90 ? 11.140 -27.014 -9.461 1.00 19.06 127 VAL A CA 1
ATOM 663 C C . VAL A 1 90 ? 12.547 -26.795 -9.945 1.00 20.48 127 VAL A C 1
ATOM 664 O O . VAL A 1 90 ? 12.886 -25.841 -10.702 1.00 21.44 127 VAL A O 1
ATOM 668 N N . LEU A 1 91 ? 13.450 -27.677 -9.492 1.00 17.72 128 LEU A N 1
ATOM 669 C CA . LEU A 1 91 ? 14.796 -27.711 -10.033 1.00 18.30 128 LEU A CA 1
ATOM 670 C C . LEU A 1 91 ? 14.957 -28.977 -10.879 1.00 19.20 128 LEU A C 1
ATOM 671 O O . LEU A 1 91 ? 14.522 -30.033 -10.422 1.00 18.26 128 LEU A O 1
ATOM 676 N N . LEU A 1 92 ? 15.537 -28.864 -12.044 1.00 18.76 129 LEU A N 1
ATOM 677 C CA . LEU A 1 92 ? 15.723 -30.030 -12.941 1.00 18.40 129 LEU A CA 1
ATOM 678 C C . LEU A 1 92 ? 17.207 -30.177 -13.221 1.00 23.15 129 LEU A C 1
ATOM 679 O O . LEU A 1 92 ? 17.967 -29.216 -13.350 1.00 19.85 129 LEU A O 1
ATOM 684 N N . ASN A 1 93 ? 17.638 -31.447 -13.351 1.00 18.56 130 ASN A N 1
ATOM 685 C CA . ASN A 1 93 ? 19.008 -31.694 -13.791 1.00 17.90 130 ASN A CA 1
ATOM 686 C C . ASN A 1 93 ? 19.191 -31.507 -15.322 1.00 21.12 130 ASN A C 1
ATOM 687 O O . ASN A 1 93 ? 18.261 -31.094 -16.062 1.00 20.69 130 ASN A O 1
ATOM 692 N N . GLU A 1 94 ? 20.382 -31.798 -15.843 1.00 21.04 131 GLU A N 1
ATOM 693 C CA . GLU A 1 94 ? 20.669 -31.580 -17.245 1.00 21.67 131 GLU A CA 1
ATOM 694 C C . GLU A 1 94 ? 19.848 -32.390 -18.181 1.00 23.96 131 GLU A C 1
ATOM 695 O O . GLU A 1 94 ? 19.591 -32.043 -19.330 1.00 26.78 131 GLU A O 1
ATOM 701 N N . ALA A 1 95 ? 19.381 -33.548 -17.693 1.00 22.09 132 ALA A N 1
ATOM 702 C CA . ALA A 1 95 ? 18.515 -34.452 -18.412 1.00 21.61 132 ALA A CA 1
ATOM 703 C C . ALA A 1 95 ? 17.050 -34.135 -18.229 1.00 21.00 132 ALA A C 1
ATOM 704 O O . ALA A 1 95 ? 16.093 -34.828 -18.648 1.00 24.14 132 ALA A O 1
ATOM 706 N N . LYS A 1 96 ? 16.794 -32.955 -17.575 1.00 22.76 133 LYS A N 1
ATOM 707 C CA . LYS A 1 96 ? 15.404 -32.449 -17.346 1.00 22.11 133 LYS A CA 1
ATOM 708 C C . LYS A 1 96 ? 14.547 -33.295 -16.401 1.00 21.89 133 LYS A C 1
ATOM 709 O O . LYS A 1 96 ? 13.316 -33.252 -16.398 1.00 25.69 133 LYS A O 1
ATOM 715 N N . GLN A 1 97 ? 15.241 -34.069 -15.525 1.00 21.68 134 GLN A N 1
ATOM 716 C CA . GLN A 1 97 ? 14.544 -34.756 -14.459 1.00 19.92 134 GLN A CA 1
ATOM 717 C C . GLN A 1 97 ? 14.487 -33.877 -13.241 1.00 18.89 134 GLN A C 1
ATOM 718 O O . GLN A 1 97 ? 15.474 -33.197 -12.902 1.00 20.23 134 GLN A O 1
ATOM 724 N N . GLU A 1 98 ? 13.404 -34.032 -12.470 1.00 20.33 135 GLU A N 1
ATOM 725 C CA . GLU A 1 98 ? 13.264 -33.270 -11.215 1.00 20.72 135 GLU A CA 1
ATOM 726 C C . GLU A 1 98 ? 14.252 -33.684 -10.154 1.00 22.87 135 GLU A C 1
ATOM 727 O O . GLU A 1 98 ? 14.413 -34.919 -9.838 1.00 24.09 135 GLU A O 1
ATOM 733 N N . VAL A 1 99 ? 14.981 -32.723 -9.593 1.00 20.31 136 VAL A N 1
ATOM 734 C CA . VAL A 1 99 ? 15.808 -32.996 -8.429 1.00 20.66 136 VAL A CA 1
ATOM 735 C C . VAL A 1 99 ? 15.311 -32.316 -7.159 1.00 21.06 136 VAL A C 1
ATOM 736 O O . VAL A 1 99 ? 15.758 -32.700 -6.039 1.00 22.70 136 VAL A O 1
ATOM 740 N N . ALA A 1 100 ? 14.387 -31.330 -7.308 1.00 20.23 137 ALA A N 1
ATOM 741 C CA . ALA A 1 100 ? 13.782 -30.789 -6.082 1.00 20.25 137 ALA A CA 1
ATOM 742 C C . ALA A 1 100 ? 12.510 -30.094 -6.459 1.00 18.65 137 ALA A C 1
ATOM 743 O O . ALA A 1 100 ? 12.397 -29.678 -7.597 1.00 20.80 137 ALA A O 1
ATOM 745 N N . ARG A 1 101 ? 11.580 -29.970 -5.533 1.00 20.34 138 ARG A N 1
ATOM 746 C CA . ARG A 1 101 ? 10.274 -29.356 -5.808 1.00 19.39 138 ARG A CA 1
ATOM 747 C C . ARG A 1 101 ? 9.733 -28.848 -4.501 1.00 22.26 138 ARG A C 1
ATOM 748 O O . ARG A 1 101 ? 9.750 -29.568 -3.501 1.00 24.27 138 ARG A O 1
ATOM 756 N N . GLN A 1 102 ? 9.274 -27.575 -4.466 1.00 20.26 139 GLN A N 1
ATOM 757 C CA . GLN A 1 102 ? 8.577 -27.024 -3.290 1.00 20.87 139 GLN A CA 1
ATOM 758 C C . GLN A 1 102 ? 7.303 -26.402 -3.757 1.00 22.81 139 GLN A C 1
ATOM 759 O O . GLN A 1 102 ? 7.261 -25.742 -4.806 1.00 22.17 139 GLN A O 1
ATOM 765 N N . HIS A 1 103 ? 6.243 -26.615 -3.011 1.00 22.28 140 HIS A N 1
ATOM 766 C CA . HIS A 1 103 ? 4.940 -26.075 -3.304 1.00 23.36 140 HIS A CA 1
ATOM 767 C C . HIS A 1 103 ? 4.604 -24.893 -2.409 1.00 21.63 140 HIS A C 1
ATOM 768 O O . HIS A 1 103 ? 4.945 -24.872 -1.208 1.00 22.85 140 HIS A O 1
ATOM 775 N N . PHE A 1 104 ? 3.913 -23.900 -2.979 1.00 21.74 141 PHE A N 1
ATOM 776 C CA . PHE A 1 104 ? 3.478 -22.693 -2.251 1.00 22.59 141 PHE A CA 1
ATOM 777 C C . PHE A 1 104 ? 2.058 -22.349 -2.500 1.00 25.77 141 PHE A C 1
ATOM 778 O O . PHE A 1 104 ? 1.594 -22.349 -3.620 1.00 23.58 141 PHE A O 1
ATOM 786 N N . ASP A 1 105 ? 1.319 -22.054 -1.433 1.00 26.97 142 ASP A N 1
ATOM 787 C CA . ASP A 1 105 ? -0.065 -21.670 -1.644 1.00 28.28 142 ASP A CA 1
ATOM 788 C C . ASP A 1 105 ? -0.165 -20.226 -2.086 1.00 26.67 142 ASP A C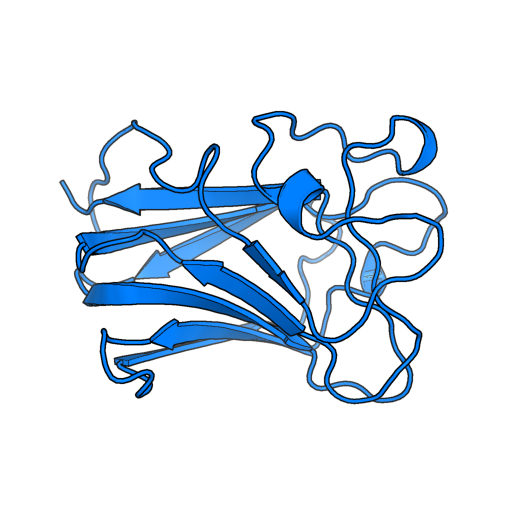 1
ATOM 789 O O . ASP A 1 105 ? -0.964 -19.946 -2.950 1.00 29.69 142 ASP A O 1
ATOM 794 N N . SER A 1 106 ? 0.617 -19.320 -1.519 1.00 30.06 143 SER A N 1
ATOM 795 C CA . SER A 1 106 ? 0.454 -17.887 -1.729 1.00 37.06 143 SER A CA 1
ATOM 796 C C . SER A 1 106 ? 1.774 -17.228 -1.477 1.00 36.94 143 SER A C 1
ATOM 797 O O . SER A 1 106 ? 2.649 -17.845 -0.908 1.00 35.30 143 SER A O 1
ATOM 800 N N . LEU A 1 107 ? 1.895 -15.957 -1.887 1.00 32.04 144 LEU A N 1
ATOM 801 C CA . LEU A 1 107 ? 2.968 -15.117 -1.408 1.00 32.18 144 LEU A CA 1
ATOM 802 C C . LEU A 1 107 ? 2.456 -14.245 -0.210 1.00 42.17 144 LEU A C 1
ATOM 803 O O . LEU A 1 107 ? 3.246 -13.448 0.359 1.00 41.08 144 LEU A O 1
ATOM 808 N N . ASN A 1 108 ? 1.128 -14.319 0.024 1.00 50.09 145 ASN A N 1
ATOM 809 C CA . ASN A 1 108 ? 0.403 -13.585 1.117 1.00 55.98 145 ASN A CA 1
ATOM 810 C C . ASN A 1 108 ? 0.441 -12.074 0.935 1.00 52.48 145 ASN A C 1
ATOM 811 O O . ASN A 1 108 ? 0.688 -11.340 1.893 1.00 60.79 145 ASN A O 1
ATOM 816 N N . GLY A 1 109 ? 0.288 -11.607 -0.294 1.00 47.02 146 GLY A N 1
ATOM 817 C CA . GLY A 1 109 ? 0.505 -10.195 -0.595 1.00 43.40 146 GLY A CA 1
ATOM 818 C C . GLY A 1 109 ? 1.931 -9.656 -0.549 1.00 42.12 146 GLY A C 1
ATOM 819 O O . GLY A 1 109 ? 2.105 -8.485 -0.889 1.00 42.39 146 GLY A O 1
ATOM 820 N N . LYS A 1 110 ? 2.945 -10.462 -0.147 1.00 35.43 147 LYS A N 1
ATOM 821 C CA . LYS A 1 110 ? 4.339 -9.969 -0.282 1.00 33.65 147 LYS A CA 1
ATOM 822 C C . LYS A 1 110 ? 4.775 -9.824 -1.749 1.00 30.00 147 LYS A C 1
ATOM 823 O O . LYS A 1 110 ? 4.321 -10.566 -2.612 1.00 35.49 147 LYS A O 1
ATOM 829 N N . ALA A 1 111 ? 5.661 -8.914 -1.995 1.00 26.17 148 ALA A N 1
ATOM 830 C CA . ALA A 1 111 ? 6.133 -8.613 -3.376 1.00 27.45 148 ALA A CA 1
ATOM 831 C C . ALA A 1 111 ? 7.100 -9.740 -3.821 1.00 26.50 148 ALA A C 1
ATOM 832 O O . ALA A 1 111 ? 7.339 -9.889 -5.051 1.00 24.29 148 ALA A O 1
ATOM 834 N N . GLU A 1 112 ? 7.702 -10.460 -2.861 1.00 24.41 149 GLU A N 1
ATOM 835 C CA . GLU A 1 112 ? 8.755 -11.398 -3.273 1.00 22.70 149 GLU A CA 1
ATOM 836 C C . GLU A 1 112 ? 8.6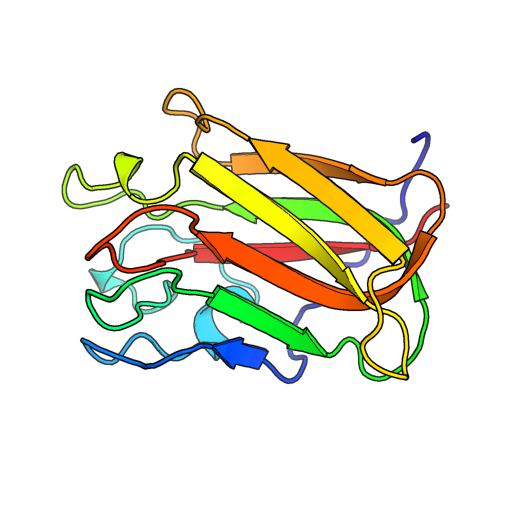05 -12.665 -2.434 1.00 25.04 149 GLU A C 1
ATOM 837 O O . GLU A 1 112 ? 7.961 -12.697 -1.366 1.00 24.93 149 GLU A O 1
ATOM 843 N N . LEU A 1 113 ? 9.185 -13.761 -2.947 1.00 21.62 150 LEU A N 1
ATOM 844 C CA . LEU A 1 113 ? 9.223 -15.074 -2.197 1.00 23.04 150 LEU A CA 1
ATOM 845 C C . LEU A 1 113 ? 10.638 -15.549 -2.291 1.00 21.56 150 LEU A C 1
ATOM 846 O O . LEU A 1 113 ? 11.224 -15.673 -3.393 1.00 20.06 150 LEU A O 1
ATOM 851 N N . GLU A 1 114 ? 11.272 -15.887 -1.161 1.00 21.48 151 GLU A N 1
ATOM 852 C CA 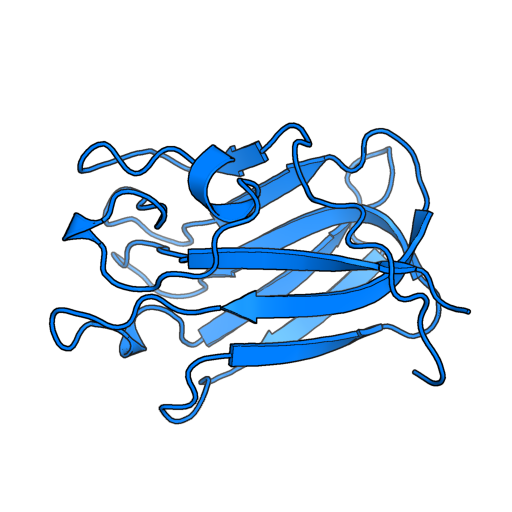. GLU A 1 114 ? 12.596 -16.484 -1.206 1.00 19.57 151 GLU A CA 1
ATOM 853 C C . GLU A 1 114 ? 12.470 -17.993 -0.942 1.00 21.62 151 GLU A C 1
ATOM 854 O O . GLU A 1 114 ? 11.847 -18.436 0.076 1.00 25.94 151 GLU A O 1
ATOM 860 N N . VAL A 1 115 ? 12.970 -18.769 -1.905 1.00 20.14 152 VAL A N 1
ATOM 861 C CA . VAL A 1 115 ? 12.845 -20.266 -1.779 1.00 19.33 152 VAL A CA 1
ATOM 862 C C . VAL A 1 115 ? 14.253 -20.783 -1.579 1.00 18.80 152 VAL A C 1
ATOM 863 O O . VAL A 1 115 ? 15.194 -20.509 -2.335 1.00 20.30 152 VAL A O 1
ATOM 867 N N . PHE A 1 116 ? 14.461 -21.562 -0.512 1.00 19.55 153 PHE A N 1
ATOM 868 C CA . PHE A 1 116 ? 15.793 -22.088 -0.217 1.00 19.94 153 PHE A CA 1
ATOM 869 C C . PHE A 1 116 ? 15.907 -23.583 -0.543 1.00 18.56 153 PHE A C 1
ATOM 870 O O . PHE A 1 116 ? 14.951 -24.297 -0.194 1.00 22.13 153 PHE A O 1
ATOM 878 N N . PHE A 1 117 ? 16.976 -23.942 -1.266 1.00 19.81 154 PHE A N 1
ATOM 879 C CA . PHE A 1 117 ? 17.201 -25.365 -1.588 1.00 19.30 154 PHE A CA 1
ATOM 880 C C . PHE A 1 117 ? 18.423 -25.872 -0.913 1.00 19.99 154 PHE A C 1
ATOM 881 O O . PHE A 1 117 ? 19.347 -25.119 -0.648 1.00 23.27 154 PHE A O 1
ATOM 889 N N . THR A 1 118 ? 18.397 -27.205 -0.587 1.00 20.52 155 THR A N 1
ATOM 890 C CA . THR A 1 118 ? 19.524 -27.754 0.226 1.00 20.70 155 THR A CA 1
ATOM 891 C C . THR A 1 118 ? 20.618 -28.258 -0.683 1.00 21.32 155 THR A C 1
ATOM 892 O O . THR A 1 118 ? 20.653 -29.453 -1.078 1.00 23.42 155 THR A O 1
ATOM 896 N N . ALA A 1 119 ? 21.369 -27.303 -1.224 1.00 21.14 156 ALA A N 1
ATOM 897 C CA . ALA A 1 119 ? 22.586 -27.520 -2.069 1.00 22.50 156 ALA A CA 1
ATOM 898 C C . ALA A 1 119 ? 22.311 -28.463 -3.218 1.00 22.60 156 ALA A C 1
ATOM 899 O O . ALA A 1 119 ? 22.911 -29.569 -3.314 1.00 24.87 156 ALA A O 1
ATOM 901 N N . LYS A 1 120 ? 21.361 -28.086 -4.088 1.00 21.15 157 LYS A N 1
ATOM 902 C CA . LYS A 1 120 ? 20.923 -28.964 -5.114 1.00 19.92 157 LYS A CA 1
ATOM 903 C C . LYS A 1 120 ? 21.598 -28.729 -6.435 1.00 24.18 157 LYS A C 1
ATOM 904 O O . LYS A 1 120 ? 21.581 -27.580 -6.954 1.00 22.57 157 LYS A O 1
ATOM 910 N N . ASP A 1 121 ? 22.103 -29.768 -7.095 1.00 20.75 158 ASP A N 1
ATOM 911 C CA . ASP A 1 121 ? 22.759 -29.600 -8.379 1.00 19.23 158 ASP A CA 1
ATOM 912 C C . ASP A 1 121 ? 21.790 -29.632 -9.524 1.00 20.66 158 ASP A C 1
ATOM 913 O O . ASP A 1 121 ? 21.166 -30.695 -9.758 1.00 22.13 158 ASP A O 1
ATOM 918 N N . ALA A 1 122 ? 21.542 -28.484 -10.186 1.00 19.55 159 ALA A N 1
ATOM 919 C CA . ALA A 1 122 ? 20.495 -28.404 -11.161 1.00 18.89 159 ALA A CA 1
ATOM 920 C C . ALA A 1 122 ? 20.910 -27.510 -12.292 1.00 20.35 159 ALA A C 1
ATOM 921 O O . ALA A 1 122 ? 21.722 -26.592 -12.054 1.00 20.51 159 ALA A O 1
ATOM 923 N N . ARG A 1 123 ? 20.322 -27.763 -13.449 1.00 17.89 160 ARG A N 1
ATOM 924 C CA . ARG A 1 123 ? 20.591 -26.887 -14.596 1.00 17.74 160 ARG A CA 1
ATOM 925 C C . ARG A 1 123 ? 19.393 -25.995 -14.881 1.00 19.48 160 ARG A C 1
ATOM 926 O O . ARG A 1 123 ? 19.594 -24.850 -15.437 1.00 20.90 160 ARG A O 1
ATOM 934 N N . TYR A 1 124 ? 18.177 -26.414 -14.602 1.00 18.34 161 TYR A N 1
ATOM 935 C CA . TYR A 1 124 ? 16.964 -25.620 -14.935 1.00 18.27 161 TYR A CA 1
ATOM 936 C C . TYR A 1 124 ? 16.228 -25.261 -13.695 1.00 19.62 161 TYR A C 1
ATOM 937 O O . TYR A 1 124 ? 16.118 -26.069 -12.719 1.00 18.81 161 TYR A O 1
ATOM 946 N N . VAL A 1 125 ? 15.586 -24.049 -13.676 1.00 17.03 162 VAL A N 1
ATOM 947 C CA . VAL A 1 125 ? 14.724 -23.622 -12.583 1.00 16.48 162 VAL A CA 1
ATOM 948 C C . VAL A 1 125 ? 13.358 -23.361 -13.210 1.00 17.14 162 VAL A C 1
ATOM 949 O O . VAL A 1 125 ? 13.315 -22.576 -14.239 1.00 18.00 162 VAL A O 1
ATOM 953 N N . LYS A 1 126 ? 12.303 -23.955 -12.690 1.00 17.26 163 LYS A N 1
ATOM 954 C CA . LYS A 1 126 ? 10.996 -23.802 -13.347 1.00 17.86 163 LYS A CA 1
ATOM 955 C C . LYS A 1 126 ? 9.988 -23.346 -12.291 1.00 21.16 163 LYS A C 1
ATOM 956 O O . LYS A 1 126 ? 10.059 -23.771 -11.137 1.00 21.98 163 LYS A O 1
ATOM 962 N N . VAL A 1 127 ? 9.030 -22.500 -12.711 1.00 17.12 164 VAL A N 1
ATOM 963 C CA . VAL A 1 127 ? 7.895 -22.103 -11.851 1.00 17.33 164 VAL A CA 1
ATOM 964 C C . VAL A 1 127 ? 6.709 -22.697 -12.602 1.00 18.69 164 VAL A C 1
ATOM 965 O O . VAL A 1 127 ? 6.498 -22.412 -13.768 1.00 18.79 164 VAL A O 1
ATOM 969 N N . GLU A 1 128 ? 5.880 -23.452 -11.866 1.00 20.38 165 GLU A N 1
ATOM 970 C CA . GLU A 1 128 ? 4.709 -24.162 -12.536 1.00 19.63 165 GLU A CA 1
ATOM 971 C C . GLU A 1 128 ? 3.464 -23.811 -11.737 1.00 19.56 165 GLU A C 1
ATOM 972 O O . GLU A 1 128 ? 3.361 -24.153 -10.553 1.00 20.97 165 GLU A O 1
ATOM 978 N N . LEU A 1 129 ? 2.492 -23.185 -12.413 1.00 18.11 166 LEU A N 1
ATOM 979 C CA . LEU A 1 129 ? 1.179 -22.991 -11.761 1.00 20.50 166 LEU A CA 1
ATOM 980 C C . LEU A 1 129 ? 0.409 -24.305 -11.784 1.00 22.54 166 LEU A C 1
ATOM 981 O O . LEU A 1 129 ? 0.569 -25.056 -12.706 1.00 23.89 166 LEU A O 1
ATOM 986 N N . LYS A 1 130 ? -0.397 -24.511 -10.712 1.00 22.94 167 LYS A N 1
ATOM 987 C CA . LYS A 1 130 ? -1.187 -25.767 -10.662 1.00 25.01 167 LYS A CA 1
ATOM 988 C C . LYS A 1 130 ? -2.666 -25.473 -10.872 1.00 32.46 167 LYS A C 1
ATOM 989 O O . LYS A 1 130 ? -3.508 -26.383 -10.740 1.00 33.14 167 LYS A O 1
ATOM 995 N N . THR A 1 131 ? -3.009 -24.254 -11.229 1.00 27.21 168 THR A N 1
ATOM 996 C CA . THR A 1 131 ? -4.397 -23.797 -11.354 1.00 29.99 168 THR A CA 1
ATOM 997 C C . THR A 1 131 ? -4.862 -23.767 -12.833 1.00 31.17 168 THR A C 1
ATOM 998 O O . THR A 1 131 ? -4.082 -23.783 -13.814 1.00 30.23 168 THR A O 1
ATOM 1002 N N . LYS A 1 132 ? -6.186 -23.871 -13.031 1.00 28.80 169 LYS A N 1
ATOM 1003 C CA . LYS A 1 132 ? -6.752 -23.812 -14.335 1.00 29.16 169 LYS A CA 1
ATOM 1004 C C . LYS A 1 132 ? -6.938 -22.392 -14.768 1.00 23.63 169 LYS A C 1
ATOM 1005 O O . LYS A 1 132 ? -7.183 -21.517 -13.939 1.00 28.18 169 LYS A O 1
ATOM 1011 N N . ASN A 1 133 ? -6.774 -22.230 -16.094 1.00 26.61 170 ASN A N 1
ATOM 1012 C CA . ASN A 1 133 ? -7.143 -21.015 -16.800 1.00 27.70 170 ASN A CA 1
ATOM 1013 C C . ASN A 1 133 ? -6.622 -19.747 -16.140 1.00 25.46 170 ASN A C 1
ATOM 1014 O O . ASN A 1 133 ? -7.314 -18.781 -15.874 1.00 28.86 170 ASN A O 1
ATOM 1019 N N . THR A 1 134 ? -5.286 -19.786 -15.826 1.00 24.98 171 THR A N 1
ATOM 1020 C CA . THR A 1 134 ? -4.624 -18.684 -15.088 1.00 22.98 171 THR A CA 1
ATOM 1021 C C . THR A 1 134 ? -3.259 -18.407 -15.810 1.00 21.39 171 THR A C 1
ATOM 1022 O O . THR A 1 134 ? -2.582 -19.320 -16.179 1.00 23.86 171 THR A O 1
ATOM 1026 N N . PRO A 1 135 ? -2.954 -17.141 -16.024 1.00 20.25 172 PRO A N 1
ATOM 1027 C CA . PRO A 1 135 ? -1.633 -16.830 -16.677 1.00 18.51 172 PRO A CA 1
ATOM 1028 C C . PRO A 1 135 ? -0.575 -16.692 -15.607 1.00 18.70 172 PRO A C 1
ATOM 1029 O O . PRO A 1 135 ? -0.848 -16.300 -14.482 1.00 20.08 172 PRO A O 1
ATOM 1033 N N . LEU A 1 136 ?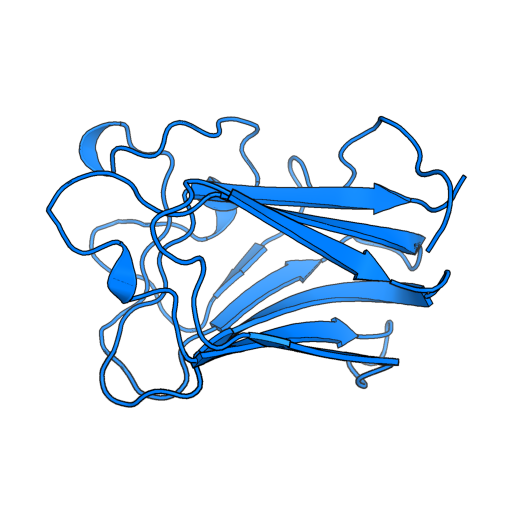 0.658 -17.060 -16.004 1.00 17.50 173 LEU A N 1
ATOM 1034 C CA . LEU A 1 136 ? 1.824 -16.883 -15.094 1.00 17.53 173 LEU A CA 1
ATOM 1035 C C . LEU A 1 136 ? 2.537 -15.570 -15.546 1.00 17.05 173 LEU A C 1
ATOM 1036 O O . LEU A 1 136 ? 2.962 -15.445 -16.687 1.00 17.48 173 LEU A O 1
ATOM 1041 N N . SER A 1 137 ? 2.707 -14.698 -14.544 1.00 16.42 174 SER A N 1
ATOM 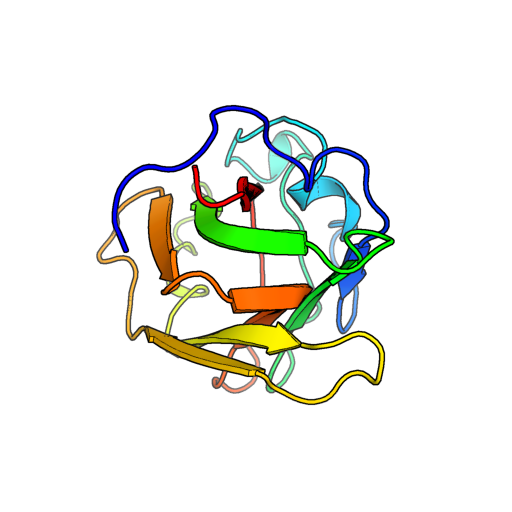1042 C CA . SER A 1 137 ? 3.471 -13.435 -14.702 1.00 17.19 174 SER A CA 1
ATOM 1043 C C . SER A 1 137 ? 4.496 -13.299 -13.599 1.00 17.64 174 SER A C 1
ATOM 1044 O O . SER A 1 137 ? 4.111 -13.297 -12.443 1.00 18.72 174 SER A O 1
ATOM 1047 N N . LEU A 1 138 ? 5.748 -13.130 -13.982 1.00 15.93 175 LEU A N 1
ATOM 1048 C CA . LEU A 1 138 ? 6.799 -12.927 -12.976 1.00 16.20 175 LEU A CA 1
ATOM 1049 C C . LEU A 1 138 ? 7.566 -11.652 -13.335 1.00 16.63 175 LEU A C 1
ATOM 1050 O O . LEU A 1 138 ? 7.934 -11.445 -14.539 1.00 17.03 175 LEU A O 1
ATOM 1055 N N . ALA A 1 139 ? 7.800 -10.783 -12.323 1.00 16.32 176 ALA A N 1
ATOM 1056 C CA . ALA A 1 139 ? 8.629 -9.640 -12.682 1.00 16.85 176 ALA A CA 1
ATOM 1057 C C . ALA A 1 139 ? 10.111 -9.985 -12.776 1.00 16.50 176 ALA A C 1
ATOM 1058 O O . ALA A 1 139 ? 10.860 -9.403 -13.477 1.00 17.23 176 ALA A O 1
ATOM 1060 N N . GLU A 1 140 ? 10.541 -10.997 -11.991 1.00 15.81 177 GLU A N 1
ATOM 1061 C CA . GLU A 1 140 ? 11.974 -11.413 -12.053 1.00 15.47 177 GLU A CA 1
ATOM 1062 C C . GLU A 1 140 ? 12.073 -12.735 -11.270 1.00 16.43 177 GLU A C 1
ATOM 1063 O O . GLU A 1 140 ? 11.322 -12.960 -10.319 1.00 17.05 177 GLU A O 1
ATOM 1069 N N . VAL A 1 141 ? 13.012 -13.571 -11.769 1.00 16.03 178 VAL A N 1
ATOM 1070 C CA . VAL A 1 141 ? 13.420 -14.747 -10.949 1.00 15.38 178 VAL A CA 1
ATOM 1071 C C . VAL A 1 141 ? 14.946 -14.659 -10.865 1.00 14.96 178 VAL A C 1
ATOM 1072 O O . VAL A 1 141 ? 15.660 -14.527 -11.895 1.00 18.76 178 VAL A O 1
ATOM 1076 N N . GLU A 1 142 ? 15.411 -14.664 -9.631 1.00 15.90 179 GLU A N 1
ATOM 1077 C CA . GLU A 1 142 ? 16.892 -14.586 -9.397 1.00 17.10 179 GLU A CA 1
ATOM 1078 C C . GLU A 1 142 ? 17.325 -15.901 -8.762 1.00 16.77 179 GLU A C 1
ATOM 1079 O O . GLU A 1 142 ? 16.536 -16.525 -8.007 1.00 18.50 179 GLU A O 1
ATOM 1085 N N . VAL A 1 143 ? 18.520 -16.344 -9.130 1.00 16.80 180 VAL A N 1
ATOM 1086 C CA . VAL A 1 143 ? 18.960 -17.703 -8.610 1.00 17.45 180 VAL A CA 1
ATOM 1087 C C . VAL A 1 143 ? 20.391 -17.538 -8.073 1.00 18.31 180 VAL A C 1
ATOM 1088 O O . VAL A 1 143 ? 21.213 -16.859 -8.718 1.00 18.95 180 VAL A O 1
ATOM 1092 N N . PHE A 1 144 ? 20.660 -18.141 -6.904 1.00 18.49 181 PHE A N 1
ATOM 1093 C CA . PHE A 1 144 ? 21.973 -17.941 -6.249 1.00 20.31 181 PHE A CA 1
ATOM 1094 C C . PHE A 1 144 ? 22.586 -19.287 -5.892 1.00 20.57 181 PHE A C 1
ATOM 1095 O O . PHE A 1 144 ? 21.819 -20.167 -5.451 1.00 21.01 181 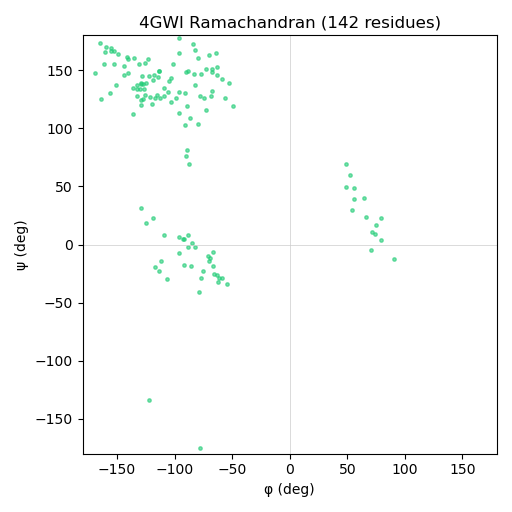PHE A O 1
ATOM 1103 N N . ARG A 1 145 ? 23.906 -19.398 -6.105 1.00 20.65 182 ARG A N 1
ATOM 1104 C CA . ARG A 1 145 ? 24.560 -20.655 -5.678 1.00 23.19 182 ARG A CA 1
ATOM 1105 C C . A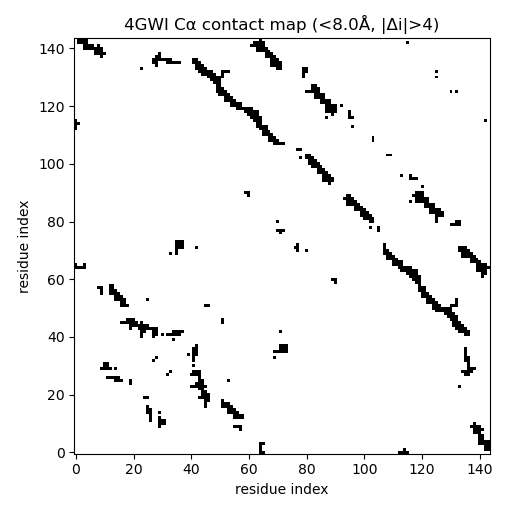RG A 1 145 ? 24.691 -20.768 -4.175 1.00 25.52 182 ARG A C 1
ATOM 1106 O O . ARG A 1 145 ? 24.802 -19.806 -3.457 1.00 24.36 182 ARG A O 1
ATOM 1114 N N . SER A 1 146 ? 24.693 -21.995 -3.676 1.00 23.37 183 SER A N 1
ATOM 1115 C CA . SER A 1 146 ? 25.110 -22.278 -2.275 1.00 28.41 183 SER A CA 1
ATOM 1116 C C . SER A 1 146 ? 26.528 -21.797 -2.065 1.00 28.26 183 SER A C 1
ATOM 1117 O O . SER A 1 146 ? 27.334 -21.848 -2.939 1.00 31.77 183 SER A O 1
ATOM 1120 N N . ALA A 1 147 ? 26.765 -21.269 -0.871 1.00 34.07 184 ALA A N 1
ATOM 1121 C CA . ALA A 1 147 ? 28.129 -20.737 -0.578 1.00 44.34 184 ALA A CA 1
ATOM 1122 C C . ALA A 1 147 ? 29.163 -21.817 -0.228 1.00 52.01 184 ALA A C 1
ATOM 1123 O O . ALA A 1 147 ? 28.771 -22.974 -0.013 1.00 51.20 184 ALA A O 1
#

B-factor: mean 27.47, std 12.93, range [14.09, 95.22]

Sequence (144 aa):
NRPVETENIARGKQASQSSTAHGGAATRAVDGNVDSDYGHHSVTHTNFEDNAWWQVDLGKTENVGKVKLYNRGDGNVANRLSNFDVVLLNEAKQEVARQHFDSLNGKAELEVFFTAKDARYVKVELKTKNTPLSLAEVEVFRSA

Organism: Streptococcus mitis (NCBI:txid28037)

Foldseek 3Di:
DDDWDDDQLQAPFDKDWDAFDPLFGLNLQRPPDLDQEVVVNSKTKGFQFAWIKMKTFSPAWAFWFKKKFFARDPDPQSFLLAFKKKFFAAPVRHTPDIDTGGGPVPDRMDMDTDDRDTGGMIMIIHRDGRGMDMTSYMTITHHD

Solvent-accessible surface area: 6861 Å² total; per-residue (Å²): 95,191,80,41,66,133,102,34,6,0,124,57,71,134,16,50,20,36,25,77,22,139,52,0,40,11,74,47,0,2,53,50,65,67,51,38,50,31,49,108,124,2,0,0,6,0,65,104,47,79,89,0,77,0,20,0,18,3,45,124,60,17,47,0,2,32,0,31,0,26,8,30,51,40,57,152,29,40,111,57,6,31,52,0,9,0,0,0,16,33,111,69,124,116,91,51,15,101,58,88,39,110,52,12,127,80,141,74,69,31,71,2,74,4,89,54,72,81,0,57,20,0,36,0,35,1,104,34,163,97,23,1,2,6,0,0,0,0,28,0,22,64,28,88

Secondary structure (DSSP, 8-state):
---B-S--TTTT-EEEES---TT--GGGGGSS-----GGGT------SBTT-EEEEEEEEEEEEEEEEEEE--STT-GGGS-SEEEEEE-TTS-EEEEEEES--TT-SEEEEEEEEEEEEEEEEEE-SSSB---EEEEEEEEB-

InterPro domains:
  IPR000421 Coagulation factor 5/8, C-terminal domain [PS50022] (30-183)
  IPR001869 Thiol-activated cytolysin [PF01289] (203-552)
  IPR001869 Thiol-activated cytolysin [PR01400] (210-227)
  IPR001869 Thiol-activated cytolysin [PR01400] (240-262)
  IPR001869 Thiol-activated cytolysin [PR01400] (282-300)
  IPR001869 Thiol-activated cytolysin [PR01400] (340-355)
  IPR001869 Thiol-activated cytolysin [PR01400] (421-444)
  IPR001869 Thiol-activated cytolysin [PR01400] (474-491)
  IPR001869 Thiol-activated cytolysin [PR01400] (522-549)
  IPR001869 Thiol-activated cytolysin [PR01400] (561-578)
  IPR001869 Thiol-activated cytolysin [PR01400] (578-594)
  IPR001869 Thiol-activated cytolysin [PR01400] (636-656)
  IPR006585 Fucolectin tachylectin-4 pentraxin-1 [SM00607] (46-185)
  IPR008979 Galactose-binding-like domain superfamily [SSF49785] (43-181)
  IPR035390 Thiol-activated cytolysin C-terminal [PF17440] (557-657)
  IPR036359 Thiol-activated cytolysin superfamily [SSF56978] (199-661)
  IPR036363 Thiol-activated cytolysin, alpha-beta domain superfamily [G3DSA:3.90.840.10] (204-536)
  IPR038700 Thiol-activated cytolysin, C-terminal domain superfamily [G3DSA:2.60.40.1430] (553-665)
  IPR051941 Blood Group Antigen-Binding Lectin [PTHR45713] (42-261)

Radius of gyration: 13.8 Å; Cα contacts (8 Å, |Δi|>4): 425; chains: 1; bounding box: 35×34×30 Å